Protein AF-A0A520EAC5-F1 (afdb_monomer)

Radius of gyration: 38.71 Å; Cα contacts (8 Å, |Δi|>4): 61; chains: 1; bounding box: 47×46×98 Å

Foldseek 3Di:
DDDDDDDDDDDDDDDDDDDDPDDPPPDPDPPPDPPPPPPPPDDDPPDKDKDWDADPVNQWIWIDTSVDPDIWIARPVVRDTD

Solvent-accessible surface area (backbone atoms only — not comparable to full-atom values): 5953 Å² total; per-residue (Å²): 139,88,81,87,86,83,92,84,79,80,91,83,84,88,85,78,93,78,84,74,84,79,78,83,74,81,71,76,75,84,74,79,70,80,85,71,78,68,81,74,87,69,89,65,88,84,66,79,59,66,49,77,49,69,44,97,82,62,44,36,38,42,38,40,43,66,92,48,98,60,72,48,39,32,35,55,81,79,73,40,81,110

Sequence (82 aa):
MKLRPLALSLCLAISTLTSIPSAVSAQPAPVAAPASATQRWTFDGAIHNNSLALSPDEGTAVVSYSERPDVVVYDLKTGKVR

Structure (mmCIF, N/CA/C/O backbone):
data_AF-A0A520EAC5-F1
#
_entry.id   AF-A0A520EAC5-F1
#
loop_
_atom_site.group_PDB
_atom_site.id
_atom_site.type_symbol
_atom_site.label_atom_id
_atom_site.label_alt_id
_atom_site.label_comp_id
_atom_site.label_asym_id
_atom_site.label_entity_id
_atom_site.label_seq_id
_atom_site.pdbx_PDB_ins_code
_atom_site.Cartn_x
_atom_site.Cartn_y
_atom_site.Cartn_z
_atom_site.occupancy
_atom_site.B_iso_or_equiv
_atom_site.auth_seq_id
_atom_site.auth_comp_id
_atom_site.auth_asym_id
_atom_site.auth_atom_id
_atom_site.pdbx_PDB_model_num
ATOM 1 N N . MET A 1 1 ? 19.677 -11.179 -79.570 1.00 36.88 1 MET A N 1
ATOM 2 C CA . MET A 1 1 ? 21.024 -11.286 -78.964 1.00 36.88 1 MET A CA 1
ATOM 3 C C . MET A 1 1 ? 21.911 -10.190 -79.533 1.00 36.88 1 MET A C 1
ATOM 5 O O . MET A 1 1 ? 21.809 -9.931 -80.723 1.00 36.88 1 MET A O 1
ATOM 9 N N . LYS A 1 2 ? 22.804 -9.669 -78.682 1.00 39.12 2 LYS A N 1
ATOM 10 C CA . LYS A 1 2 ? 23.975 -8.809 -78.952 1.00 39.12 2 LYS A CA 1
ATOM 11 C C . L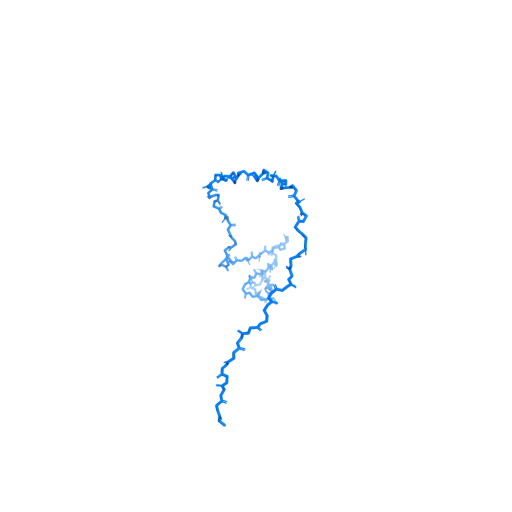YS A 1 2 ? 23.762 -7.289 -78.837 1.00 39.12 2 LYS A C 1
ATOM 13 O O . LYS A 1 2 ? 23.163 -6.636 -79.680 1.00 39.12 2 LYS A O 1
ATOM 18 N N . LEU A 1 3 ? 24.287 -6.790 -77.713 1.00 42.19 3 LEU A N 1
ATOM 19 C CA . LEU A 1 3 ? 24.452 -5.405 -77.283 1.00 42.19 3 LEU A CA 1
ATOM 20 C C . LEU A 1 3 ? 25.723 -4.775 -77.888 1.00 42.19 3 LEU A C 1
ATOM 22 O O . LEU A 1 3 ? 26.759 -5.425 -77.806 1.00 42.19 3 LEU A O 1
ATOM 26 N N . ARG A 1 4 ? 25.594 -3.490 -78.296 1.00 47.84 4 ARG A N 1
ATOM 27 C CA . ARG A 1 4 ? 26.497 -2.304 -78.133 1.00 47.84 4 ARG A CA 1
ATOM 28 C C . ARG A 1 4 ? 27.971 -2.430 -78.618 1.00 47.84 4 ARG A C 1
ATOM 30 O O . ARG A 1 4 ? 28.387 -3.539 -78.913 1.00 47.84 4 ARG A O 1
ATOM 37 N N . PRO A 1 5 ? 28.819 -1.368 -78.656 1.00 49.56 5 PRO A N 1
ATOM 38 C CA . PRO A 1 5 ? 28.635 0.077 -78.396 1.00 49.56 5 PRO A CA 1
ATOM 39 C C . PRO A 1 5 ? 29.265 1.005 -79.475 1.00 49.56 5 PRO A C 1
ATOM 41 O O . PRO A 1 5 ? 30.175 0.607 -80.189 1.00 49.56 5 PRO A O 1
ATOM 44 N N . LEU A 1 6 ? 28.905 2.293 -79.507 1.00 44.09 6 LEU A N 1
ATOM 45 C CA . LEU A 1 6 ? 29.918 3.345 -79.686 1.00 44.09 6 LEU A CA 1
ATOM 46 C C . LEU A 1 6 ? 29.404 4.654 -79.083 1.00 44.09 6 LEU A C 1
ATOM 48 O O . LEU A 1 6 ? 28.460 5.270 -79.569 1.00 44.09 6 LEU A O 1
ATOM 52 N N . ALA A 1 7 ? 30.004 5.011 -77.954 1.00 51.53 7 ALA A N 1
ATOM 53 C CA . ALA A 1 7 ? 29.782 6.253 -77.246 1.00 51.53 7 ALA A CA 1
ATOM 54 C C . ALA A 1 7 ? 30.608 7.352 -77.918 1.00 51.53 7 ALA A C 1
ATOM 56 O O . ALA A 1 7 ? 31.833 7.275 -77.902 1.00 51.53 7 ALA A O 1
ATOM 57 N N . LEU A 1 8 ? 29.955 8.362 -78.493 1.00 47.31 8 LEU A N 1
ATOM 58 C CA . LEU A 1 8 ? 30.606 9.627 -78.826 1.00 47.31 8 LEU A CA 1
ATOM 59 C C . LEU A 1 8 ? 29.553 10.726 -79.032 1.00 47.31 8 LEU A C 1
ATOM 61 O O . LEU A 1 8 ? 29.058 10.940 -80.129 1.00 47.31 8 LEU A O 1
ATOM 65 N N . SER A 1 9 ? 29.172 11.403 -77.953 1.00 50.97 9 SER A N 1
ATOM 66 C CA . SER A 1 9 ? 28.520 12.718 -78.013 1.00 50.97 9 SER A CA 1
ATOM 67 C C . SER A 1 9 ? 28.745 13.381 -76.657 1.00 50.97 9 SER A C 1
ATOM 69 O O . SER A 1 9 ? 28.010 13.150 -75.706 1.00 50.97 9 SER A O 1
ATOM 71 N N . LEU A 1 10 ? 29.957 13.888 -76.443 1.00 46.16 10 LEU A N 1
ATOM 72 C CA . LEU A 1 10 ? 30.262 15.316 -76.549 1.00 46.16 10 LEU A CA 1
ATOM 73 C C . LEU A 1 10 ? 29.552 16.102 -75.438 1.00 46.16 10 LEU A C 1
ATOM 75 O O . LEU A 1 10 ? 28.466 16.649 -75.610 1.00 46.16 10 LEU A O 1
ATOM 79 N N . CYS A 1 11 ? 30.213 16.102 -74.279 1.00 39.97 11 CYS A N 1
ATOM 80 C CA . CYS A 1 11 ? 29.931 16.951 -73.135 1.00 39.97 11 CYS A CA 1
ATOM 81 C C . CYS A 1 11 ? 29.949 18.423 -73.562 1.00 39.97 11 CYS A C 1
ATOM 83 O O . CYS A 1 11 ? 31.017 19.000 -73.755 1.00 39.97 11 CYS A O 1
ATOM 85 N N . LEU A 1 12 ? 28.770 19.030 -73.678 1.00 45.97 12 LEU A N 1
ATOM 86 C CA . LEU A 1 12 ? 28.612 20.468 -73.856 1.00 45.97 12 LEU A CA 1
ATOM 87 C C . LEU A 1 12 ? 27.791 21.026 -72.689 1.00 45.97 12 LEU A C 1
ATOM 89 O O . LEU A 1 12 ? 26.579 21.186 -72.773 1.00 45.97 12 LEU A O 1
ATOM 93 N N . ALA A 1 13 ? 28.474 21.287 -71.578 1.00 44.66 13 ALA A N 1
ATOM 94 C CA . ALA A 1 13 ? 27.961 22.097 -70.477 1.00 44.66 13 ALA A CA 1
ATOM 95 C C . ALA A 1 13 ? 29.142 22.802 -69.790 1.00 44.66 13 ALA A C 1
ATOM 97 O O . ALA A 1 13 ? 29.533 22.475 -68.674 1.00 44.66 13 ALA A O 1
ATOM 98 N N . ILE A 1 14 ? 29.762 23.741 -70.509 1.00 55.03 14 ILE A N 1
ATOM 99 C CA . ILE A 1 14 ? 30.713 24.712 -69.953 1.00 55.03 14 ILE A CA 1
ATOM 100 C C . ILE A 1 14 ? 30.000 26.059 -69.972 1.00 55.03 14 ILE A C 1
ATOM 102 O O . ILE A 1 14 ? 29.850 26.633 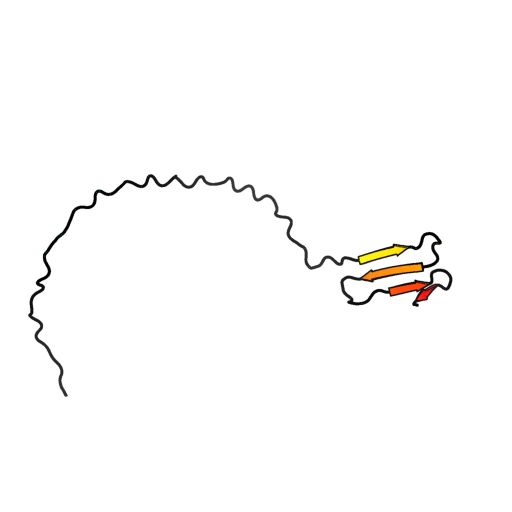-71.046 1.00 55.03 14 ILE A O 1
ATOM 106 N N . SER A 1 15 ? 29.520 26.510 -68.811 1.00 46.44 15 SER A N 1
ATOM 107 C CA . SER A 1 15 ? 29.037 27.867 -68.470 1.00 46.44 15 SER A CA 1
ATOM 108 C C . SER A 1 15 ? 28.349 27.734 -67.103 1.00 46.44 15 SER A C 1
ATOM 110 O O . SER A 1 15 ? 27.442 26.927 -66.984 1.00 46.44 15 SER A O 1
ATOM 112 N N . THR A 1 16 ? 28.694 28.379 -65.994 1.00 49.06 16 THR A N 1
ATOM 113 C CA . THR A 1 16 ? 29.510 29.554 -65.680 1.00 49.06 16 THR A CA 1
ATOM 114 C C . THR A 1 16 ? 29.926 29.408 -64.214 1.00 49.06 16 THR A C 1
ATOM 116 O O . THR A 1 16 ? 29.069 29.302 -63.337 1.00 49.06 16 THR A O 1
ATOM 119 N N . LEU A 1 17 ? 31.230 29.394 -63.938 1.00 46.34 17 LEU A N 1
ATOM 120 C CA . LEU A 1 17 ? 31.780 29.332 -62.586 1.00 46.34 17 LEU A CA 1
ATOM 121 C C . LEU A 1 17 ? 31.812 30.755 -62.000 1.00 46.34 17 LEU A C 1
ATOM 123 O O . LEU A 1 17 ? 32.782 31.486 -62.181 1.00 46.34 17 LEU A O 1
ATOM 127 N N . THR A 1 18 ? 30.735 31.184 -61.341 1.00 50.97 18 THR A N 1
ATOM 128 C CA . THR A 1 18 ? 30.749 32.412 -60.534 1.00 50.97 18 THR A CA 1
ATOM 129 C C . THR A 1 18 ? 31.454 32.123 -59.213 1.00 50.97 18 THR A C 1
ATOM 131 O O . THR A 1 18 ? 30.963 31.351 -58.393 1.00 50.97 18 THR A O 1
ATOM 134 N N . SER A 1 19 ? 32.625 32.731 -59.043 1.00 47.06 19 SER A N 1
ATOM 135 C CA . SER A 1 19 ? 33.431 32.725 -57.821 1.00 47.06 19 SER A CA 1
ATOM 136 C C . SER A 1 19 ? 32.614 33.204 -56.614 1.00 47.06 19 SER A C 1
ATOM 138 O O . SER A 1 19 ? 32.164 34.349 -56.585 1.00 47.06 19 SER A O 1
ATOM 140 N N . ILE A 1 20 ? 32.426 32.331 -55.622 1.00 63.56 20 ILE A N 1
ATOM 141 C CA . ILE A 1 20 ? 31.923 32.692 -54.293 1.00 63.56 20 ILE A CA 1
ATOM 142 C C . ILE A 1 20 ? 33.159 32.877 -53.401 1.00 63.56 20 ILE A C 1
ATOM 144 O O . ILE A 1 20 ? 33.957 31.942 -53.301 1.00 63.56 20 ILE A O 1
ATOM 148 N N . PRO A 1 21 ? 33.361 34.035 -52.748 1.00 55.16 21 PRO A N 1
ATOM 149 C CA . PRO A 1 21 ? 34.428 34.167 -51.769 1.00 55.16 21 PRO A CA 1
ATOM 150 C C . PRO A 1 21 ? 34.110 33.287 -50.555 1.00 55.16 21 PRO A C 1
ATOM 152 O O . PRO A 1 21 ? 33.099 33.475 -49.879 1.00 55.16 21 PRO A O 1
ATOM 155 N N . SER A 1 22 ? 34.981 32.315 -50.287 1.00 52.06 22 SER A N 1
ATOM 156 C CA . SER A 1 22 ? 34.939 31.490 -49.082 1.00 52.06 22 SER A CA 1
ATOM 157 C C . SER A 1 22 ? 35.077 32.377 -47.846 1.00 52.06 22 SER A C 1
ATOM 159 O O . 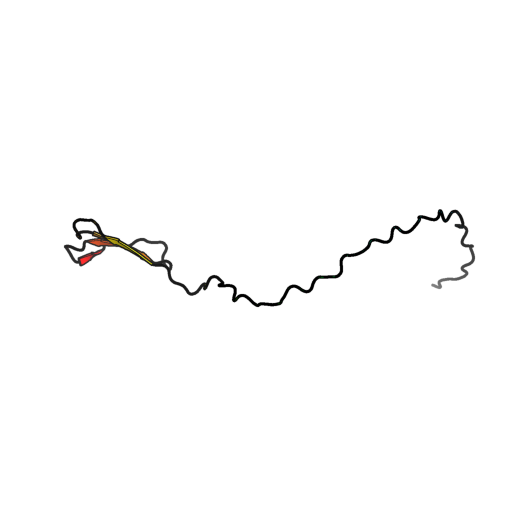SER A 1 22 ? 36.166 32.861 -47.536 1.00 52.06 22 SER A O 1
ATOM 161 N N . ALA A 1 23 ? 33.982 32.580 -47.117 1.00 61.66 23 ALA A N 1
ATOM 162 C CA . ALA A 1 23 ? 34.064 33.051 -45.746 1.00 61.66 23 ALA A CA 1
ATOM 163 C C . ALA A 1 23 ? 34.767 31.958 -44.928 1.00 61.66 23 ALA A C 1
ATOM 165 O O . ALA A 1 23 ? 34.237 30.858 -44.766 1.00 61.66 23 ALA A O 1
ATOM 166 N N . VAL A 1 24 ? 35.978 32.241 -44.444 1.00 58.81 24 VAL A N 1
ATOM 167 C CA . VAL A 1 24 ? 36.634 31.420 -43.424 1.00 58.81 24 VAL A CA 1
ATOM 168 C C . VAL A 1 24 ? 35.736 31.447 -42.191 1.00 58.81 24 VAL A C 1
ATOM 170 O O . VAL A 1 24 ? 35.695 32.420 -41.441 1.00 58.81 24 VAL A O 1
ATOM 173 N N . SER A 1 25 ? 34.975 30.373 -42.009 1.00 58.78 25 SER A N 1
ATOM 174 C CA . SER A 1 25 ? 34.381 30.040 -40.726 1.00 58.78 25 SER A CA 1
ATOM 175 C C . SER A 1 25 ? 35.537 29.704 -39.788 1.00 58.78 25 SER A C 1
ATOM 177 O O . SER A 1 25 ? 36.170 28.655 -39.914 1.00 58.78 25 SER A O 1
ATOM 179 N N . ALA A 1 26 ? 35.867 30.624 -38.884 1.00 61.28 26 ALA A N 1
ATOM 180 C CA . ALA A 1 26 ? 36.706 30.309 -37.740 1.00 61.28 26 ALA A CA 1
ATOM 181 C C . ALA A 1 26 ? 35.909 29.355 -36.844 1.00 61.28 26 ALA A C 1
ATOM 183 O O . ALA A 1 26 ? 35.105 29.782 -36.016 1.00 61.28 26 ALA A O 1
ATOM 184 N N . GLN A 1 27 ? 36.078 28.053 -37.063 1.00 61.69 27 GLN A N 1
ATOM 185 C CA . GLN A 1 27 ? 35.480 27.042 -36.208 1.00 61.69 27 GLN A CA 1
ATOM 186 C C . GLN A 1 27 ? 36.147 27.152 -34.829 1.00 61.69 27 GLN A C 1
ATOM 188 O O . GLN A 1 27 ? 37.376 27.051 -34.754 1.00 61.69 27 GLN A O 1
ATOM 193 N N . PRO A 1 28 ? 35.395 27.395 -33.739 1.00 61.22 28 PRO A N 1
ATOM 194 C CA . PRO A 1 28 ? 35.985 27.403 -32.412 1.00 61.22 28 PRO A CA 1
ATOM 195 C C . PRO A 1 28 ? 36.624 26.034 -32.175 1.00 61.22 28 PRO A C 1
ATOM 197 O O . PRO A 1 28 ? 35.987 25.003 -32.405 1.00 61.22 28 PRO A O 1
ATOM 200 N N . ALA A 1 29 ? 37.889 26.020 -31.752 1.00 66.75 29 ALA A N 1
ATOM 201 C CA . ALA A 1 29 ? 38.557 24.785 -31.368 1.00 66.75 29 ALA A CA 1
ATOM 202 C C . ALA A 1 29 ? 37.695 24.057 -30.319 1.00 66.75 29 ALA A C 1
ATOM 204 O O . ALA A 1 29 ? 37.174 24.721 -29.416 1.00 66.75 29 ALA A O 1
ATOM 205 N N . PRO A 1 30 ? 37.516 22.725 -30.411 1.00 65.69 30 PRO A N 1
ATOM 206 C CA . PRO A 1 30 ? 36.789 21.992 -29.391 1.00 65.69 30 PRO A CA 1
ATOM 207 C C . PRO A 1 30 ? 37.559 22.139 -28.081 1.00 65.69 30 PRO A C 1
ATOM 209 O O . PRO A 1 30 ? 38.644 21.586 -27.909 1.00 65.69 30 PRO A O 1
ATOM 212 N N . VAL A 1 31 ? 37.011 22.936 -27.168 1.00 64.75 31 VAL A N 1
ATOM 213 C CA . VAL A 1 31 ? 37.523 23.036 -25.808 1.00 64.75 31 VAL A CA 1
ATOM 214 C C . VAL A 1 31 ? 37.265 21.670 -25.189 1.00 64.75 31 VAL A C 1
ATOM 216 O O . VAL A 1 31 ? 36.115 21.306 -24.946 1.00 64.75 31 VAL A O 1
ATOM 219 N N . ALA A 1 32 ? 38.318 20.869 -25.024 1.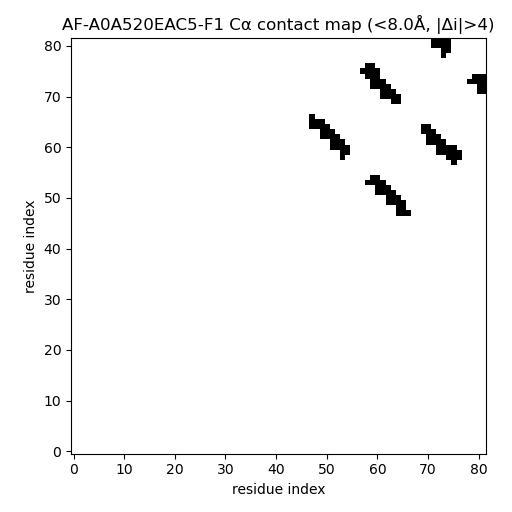00 67.31 32 ALA A N 1
ATOM 220 C CA . ALA A 1 32 ? 38.218 19.598 -24.328 1.00 67.31 32 ALA A CA 1
ATOM 221 C C . ALA A 1 32 ? 37.733 19.894 -22.905 1.00 67.31 32 ALA A C 1
ATOM 223 O O . ALA A 1 32 ? 38.471 20.448 -22.089 1.00 67.31 32 ALA A O 1
ATOM 224 N N . ALA A 1 33 ? 36.464 19.590 -22.632 1.00 68.31 33 ALA A N 1
ATOM 225 C CA . ALA A 1 33 ? 35.925 19.679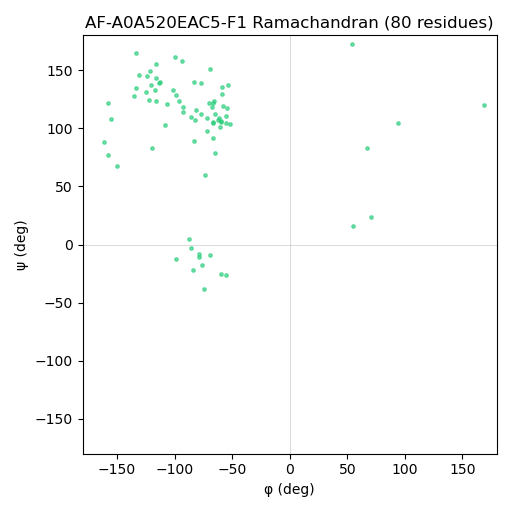 -21.288 1.00 68.31 33 ALA A CA 1
ATOM 226 C C . ALA A 1 33 ? 36.761 18.756 -20.387 1.00 68.31 33 ALA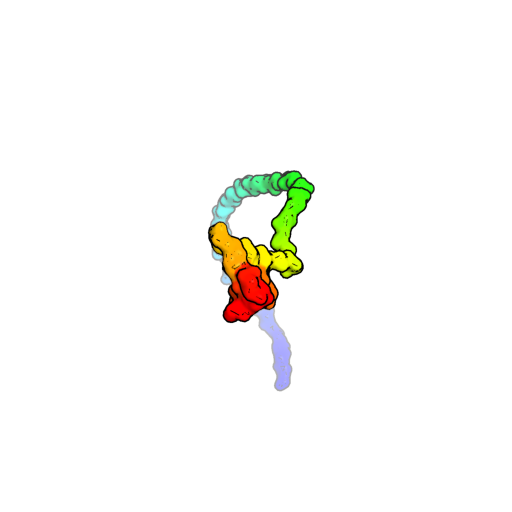 A C 1
ATOM 228 O O . ALA A 1 33 ? 37.056 17.628 -20.801 1.00 68.31 33 ALA A O 1
ATOM 229 N N . PRO A 1 34 ? 37.163 19.191 -19.179 1.00 60.69 34 PRO A N 1
ATOM 230 C CA . PRO A 1 34 ? 37.831 18.294 -18.256 1.00 60.69 34 PRO A CA 1
ATOM 231 C C . PRO A 1 34 ? 36.884 17.123 -17.995 1.00 60.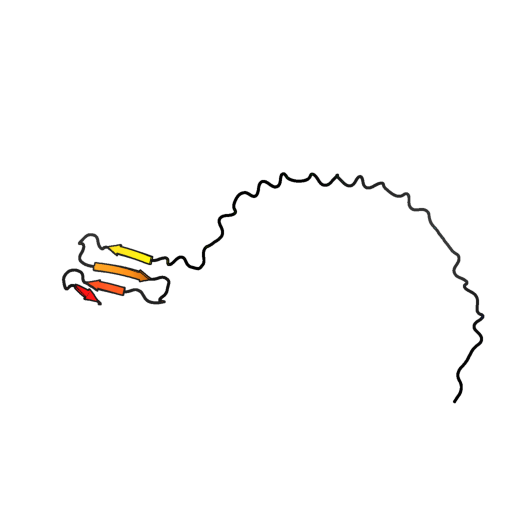69 34 PRO A C 1
ATOM 233 O O . PRO A 1 34 ? 35.763 17.312 -17.520 1.00 60.69 34 PRO A O 1
ATOM 236 N N . ALA A 1 35 ? 37.328 15.914 -18.334 1.00 63.50 35 ALA A N 1
ATOM 237 C CA . ALA A 1 35 ? 36.628 14.676 -18.026 1.00 63.50 35 ALA A CA 1
ATOM 238 C C . ALA A 1 35 ? 36.764 14.374 -16.527 1.00 63.50 35 ALA A C 1
ATOM 240 O O . ALA A 1 35 ? 37.302 13.350 -16.119 1.00 63.50 35 ALA A O 1
ATOM 241 N N . SER A 1 36 ? 36.277 15.283 -15.686 1.00 61.66 36 SER A N 1
ATOM 242 C CA . SER A 1 36 ? 35.886 14.922 -14.338 1.00 61.66 36 SER A CA 1
ATOM 243 C C . SER A 1 36 ? 34.606 14.123 -14.497 1.00 61.66 36 SER A C 1
ATOM 245 O O . SER A 1 36 ? 33.528 14.684 -14.690 1.00 61.66 36 SER A O 1
ATOM 247 N N . ALA A 1 37 ? 34.737 12.799 -14.490 1.00 66.94 37 ALA A N 1
ATOM 248 C CA . ALA A 1 37 ? 33.608 11.901 -14.340 1.00 66.94 37 ALA A CA 1
ATOM 249 C C . ALA A 1 37 ? 33.023 12.122 -12.940 1.00 66.94 37 ALA A C 1
ATOM 251 O O . ALA A 1 37 ? 33.295 11.374 -12.005 1.00 66.94 37 ALA A O 1
ATOM 252 N N . THR A 1 38 ? 32.246 13.194 -12.776 1.00 68.06 38 THR A N 1
ATOM 253 C CA . THR A 1 38 ? 31.342 13.349 -11.645 1.00 68.06 38 THR A CA 1
ATOM 254 C C . THR A 1 38 ? 30.467 12.110 -11.671 1.00 68.06 38 THR A C 1
ATOM 256 O O . THR A 1 38 ? 29.710 11.922 -12.626 1.00 68.06 38 THR A O 1
ATOM 259 N N . GLN A 1 39 ? 30.642 11.227 -10.687 1.00 73.75 39 GLN A N 1
ATOM 260 C CA . GLN A 1 39 ? 29.864 10.004 -10.555 1.00 73.75 39 GLN A CA 1
ATOM 261 C C . GLN A 1 39 ? 28.387 10.390 -10.620 1.00 73.75 39 GLN A C 1
ATOM 263 O O . GLN A 1 39 ? 27.836 10.986 -9.695 1.00 73.75 39 GLN A O 1
ATOM 268 N N . ARG A 1 40 ? 27.760 10.128 -11.767 1.00 75.69 40 ARG A N 1
ATOM 269 C CA . ARG A 1 40 ? 26.356 10.444 -11.973 1.00 75.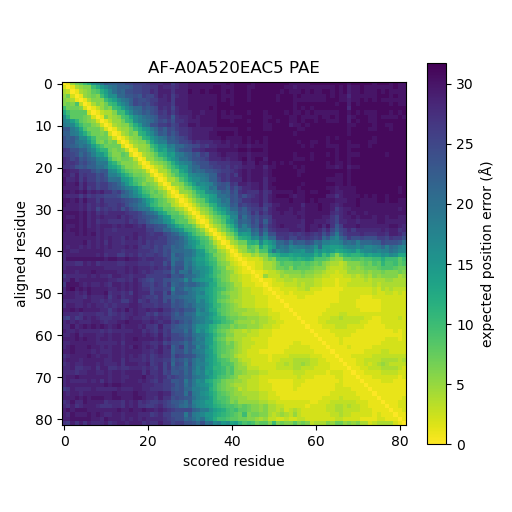69 40 ARG A CA 1
ATOM 270 C C . ARG A 1 40 ? 25.585 9.438 -11.137 1.00 75.69 40 ARG A C 1
ATOM 272 O O . ARG A 1 40 ? 25.578 8.257 -11.471 1.00 75.69 40 ARG A O 1
ATOM 279 N N . TRP A 1 41 ? 24.984 9.895 -10.042 1.00 79.56 41 TRP A N 1
ATOM 280 C CA . TRP A 1 41 ? 24.042 9.072 -9.297 1.00 79.56 41 TRP A CA 1
ATOM 281 C C . TRP A 1 41 ? 22.879 8.757 -10.236 1.00 79.56 41 TRP A C 1
ATOM 283 O O . TRP A 1 41 ? 22.145 9.652 -10.658 1.00 79.56 41 TRP A O 1
ATOM 293 N N . THR A 1 42 ? 22.803 7.505 -10.670 1.00 83.12 42 THR A N 1
ATOM 294 C CA . THR A 1 42 ? 21.712 7.017 -11.511 1.00 83.12 42 THR A CA 1
ATOM 295 C C . THR A 1 42 ? 20.641 6.414 -10.615 1.00 83.12 42 THR A C 1
ATOM 297 O O . THR A 1 42 ? 20.900 6.086 -9.457 1.00 83.12 42 THR A O 1
ATOM 300 N N . PHE A 1 43 ? 19.415 6.330 -11.124 1.00 85.00 43 PHE A N 1
ATOM 301 C CA . PHE A 1 43 ? 18.350 5.635 -10.416 1.00 85.00 43 PHE A CA 1
ATOM 302 C C . PHE A 1 43 ? 18.690 4.143 -10.333 1.00 85.00 43 PHE A C 1
ATOM 304 O O . PHE A 1 43 ? 18.901 3.506 -11.365 1.00 85.00 43 PHE A O 1
ATOM 311 N N . ASP A 1 44 ? 18.738 3.607 -9.116 1.00 88.12 44 ASP A N 1
ATOM 312 C CA . ASP A 1 44 ? 18.853 2.171 -8.887 1.00 88.12 44 ASP A CA 1
ATOM 313 C C . ASP A 1 44 ? 17.451 1.549 -8.906 1.00 88.12 44 ASP A C 1
ATOM 315 O O . ASP A 1 44 ? 16.636 1.769 -8.009 1.00 88.12 44 ASP A O 1
ATOM 319 N N . GLY A 1 45 ? 17.172 0.782 -9.961 1.00 87.75 45 GLY A N 1
ATOM 320 C CA . GLY A 1 45 ? 15.892 0.105 -10.156 1.00 87.75 45 GLY A CA 1
ATOM 321 C C . GLY A 1 45 ? 15.624 -1.043 -9.182 1.00 87.75 45 GLY A C 1
ATOM 322 O O . GLY A 1 45 ? 14.503 -1.539 -9.158 1.00 87.75 45 GLY A O 1
ATOM 323 N N . ALA A 1 46 ? 16.616 -1.457 -8.387 1.00 91.38 46 ALA A N 1
ATOM 324 C CA . ALA A 1 46 ? 16.441 -2.438 -7.320 1.00 91.38 46 ALA A CA 1
ATOM 325 C C . ALA A 1 46 ? 15.981 -1.807 -5.991 1.00 91.38 46 ALA A C 1
ATOM 327 O O . ALA A 1 46 ? 15.749 -2.524 -5.019 1.00 91.38 46 ALA A O 1
ATOM 328 N N . ILE A 1 47 ? 15.844 -0.477 -5.912 1.00 90.94 47 ILE A N 1
ATOM 329 C CA . ILE A 1 47 ? 15.340 0.181 -4.704 1.00 90.94 47 ILE A CA 1
ATOM 330 C C . ILE A 1 47 ? 13.849 -0.117 -4.530 1.00 90.94 47 ILE A C 1
ATOM 332 O O . ILE A 1 47 ? 13.016 0.272 -5.349 1.00 90.94 47 ILE A O 1
ATOM 336 N N . HIS A 1 48 ? 13.506 -0.707 -3.388 1.00 93.88 48 HIS A N 1
ATOM 337 C CA . HIS A 1 48 ? 12.127 -0.863 -2.941 1.00 93.88 48 HIS A CA 1
ATOM 338 C C . HIS A 1 48 ? 11.732 0.320 -2.055 1.00 93.88 48 HIS A C 1
ATOM 340 O O . HIS A 1 48 ? 12.264 0.503 -0.959 1.00 93.88 48 HIS A O 1
ATOM 346 N N . ASN A 1 49 ? 10.792 1.134 -2.530 1.00 92.88 49 ASN A N 1
ATOM 347 C CA . ASN A 1 49 ? 10.244 2.248 -1.764 1.00 92.88 49 ASN A CA 1
ATOM 348 C C . ASN A 1 49 ? 8.986 1.795 -1.015 1.00 92.88 49 ASN A C 1
ATOM 350 O O . ASN A 1 49 ? 7.997 1.401 -1.632 1.00 92.88 49 ASN A O 1
ATOM 354 N N . ASN A 1 50 ? 9.021 1.855 0.309 1.00 95.81 50 ASN A N 1
ATOM 355 C CA . ASN A 1 50 ? 7.895 1.493 1.160 1.00 95.81 50 ASN A CA 1
ATOM 356 C C . ASN A 1 50 ? 7.519 2.700 2.018 1.00 95.81 50 ASN A C 1
ATOM 358 O O . ASN A 1 50 ? 8.378 3.504 2.381 1.00 95.81 50 ASN A O 1
ATOM 362 N N . SER A 1 51 ? 6.242 2.818 2.366 1.00 97.50 51 SER A N 1
ATOM 363 C CA . SER A 1 51 ? 5.760 3.892 3.233 1.00 97.50 51 SER A CA 1
ATOM 364 C C . SER A 1 51 ? 4.902 3.336 4.358 1.00 97.50 51 SER A C 1
ATOM 366 O O . SER A 1 51 ? 4.187 2.349 4.178 1.00 97.50 51 SER A O 1
ATOM 368 N N . LEU A 1 52 ? 4.982 3.979 5.521 1.00 97.94 52 LEU A N 1
ATOM 369 C CA . LEU A 1 52 ? 4.180 3.674 6.695 1.00 97.94 52 LEU A CA 1
ATOM 370 C C . LEU A 1 52 ? 3.672 4.984 7.292 1.00 97.94 52 LEU A C 1
ATOM 372 O O . LEU A 1 52 ? 4.450 5.897 7.566 1.00 97.94 52 LEU A O 1
ATOM 376 N N . ALA A 1 53 ? 2.365 5.050 7.510 1.00 98.50 53 ALA A N 1
ATOM 377 C CA . ALA A 1 53 ? 1.709 6.127 8.232 1.00 98.50 53 ALA A CA 1
ATOM 378 C C . ALA A 1 53 ? 0.978 5.557 9.450 1.00 98.50 53 ALA A C 1
ATOM 380 O O . ALA A 1 53 ? 0.319 4.520 9.355 1.00 98.50 53 ALA A O 1
ATOM 381 N N . LEU A 1 54 ? 1.085 6.252 10.581 1.00 98.50 54 LEU A N 1
ATOM 382 C CA . LEU A 1 54 ? 0.405 5.914 11.831 1.00 98.50 54 LEU A CA 1
ATOM 383 C C . LEU A 1 54 ? -0.639 6.978 12.151 1.00 98.50 54 LEU A C 1
ATOM 385 O O . LEU A 1 54 ? -0.394 8.172 11.957 1.00 98.50 54 LEU A O 1
ATOM 389 N N . SER A 1 55 ? -1.798 6.551 12.646 1.00 98.06 55 SER A N 1
ATOM 390 C CA . SER A 1 55 ? -2.774 7.478 13.211 1.00 98.06 55 SER A CA 1
ATOM 391 C C . SER A 1 55 ? -2.250 8.079 14.527 1.00 98.06 55 SER A C 1
ATOM 393 O O . SER A 1 55 ? -1.491 7.419 15.236 1.00 98.06 55 SER A O 1
ATOM 395 N N . PRO A 1 56 ? -2.657 9.308 14.904 1.00 98.50 56 PRO A N 1
ATOM 396 C CA . PRO A 1 56 ? -2.207 9.938 16.151 1.00 98.50 56 PRO A CA 1
ATOM 397 C C . PRO A 1 56 ? -2.563 9.163 17.426 1.00 98.50 56 PRO A C 1
ATOM 399 O O . PRO A 1 56 ? -1.903 9.325 18.444 1.00 98.50 56 PRO A O 1
ATOM 402 N N . ASP A 1 57 ? -3.618 8.346 17.378 1.00 98.19 57 ASP A N 1
ATOM 403 C CA . ASP A 1 57 ? -4.038 7.475 18.479 1.00 98.19 57 ASP A CA 1
ATOM 404 C C . ASP A 1 57 ? -3.347 6.100 18.459 1.00 98.19 57 ASP A C 1
ATOM 406 O O . ASP A 1 57 ? -3.731 5.222 19.229 1.00 98.19 57 ASP A O 1
ATOM 410 N N . GLU A 1 58 ? -2.398 5.890 17.538 1.00 97.81 58 GLU A N 1
ATOM 411 C CA . GLU A 1 58 ? -1.648 4.644 17.319 1.00 97.81 58 GLU A CA 1
ATOM 412 C C . GLU A 1 58 ? -2.536 3.408 17.079 1.00 97.81 58 GLU A C 1
ATOM 414 O O . GLU A 1 58 ? -2.088 2.267 17.153 1.00 97.81 58 GLU A O 1
ATOM 419 N N . GLY A 1 59 ? -3.819 3.612 16.764 1.00 98.19 59 GLY A N 1
ATOM 420 C CA . GLY A 1 59 ? -4.783 2.537 16.560 1.00 98.19 59 GLY A CA 1
ATOM 421 C C . GLY A 1 59 ? -4.766 1.942 15.155 1.00 98.19 59 GLY A C 1
ATOM 422 O O . GLY A 1 59 ? -5.239 0.826 14.958 1.00 98.19 59 GLY A O 1
ATOM 423 N N . THR A 1 60 ? -4.266 2.681 14.164 1.00 98.31 60 THR A N 1
ATOM 424 C CA . THR A 1 60 ? -4.243 2.268 12.757 1.00 98.31 60 THR A CA 1
ATOM 425 C C . THR A 1 60 ? -2.872 2.525 12.144 1.00 98.31 60 THR A C 1
ATOM 427 O O . THR A 1 60 ? -2.322 3.618 12.282 1.00 98.31 60 THR A O 1
ATOM 430 N N . ALA A 1 61 ? -2.362 1.540 11.403 1.00 98.44 61 ALA A N 1
ATOM 431 C CA . ALA A 1 61 ? -1.241 1.728 10.489 1.00 98.44 61 ALA A CA 1
ATOM 432 C C . ALA A 1 61 ? -1.697 1.531 9.046 1.00 98.44 61 ALA A C 1
ATOM 434 O O . ALA A 1 61 ? -2.447 0.605 8.742 1.00 98.44 61 ALA A O 1
ATOM 435 N N . VAL A 1 62 ? -1.202 2.376 8.151 1.00 98.19 62 VAL A N 1
ATOM 436 C CA . VAL A 1 62 ? -1.380 2.234 6.706 1.00 98.19 62 VAL A CA 1
ATOM 437 C C . VAL A 1 62 ? -0.005 2.019 6.096 1.00 98.19 62 VAL A C 1
ATOM 439 O O . VAL A 1 62 ? 0.896 2.829 6.311 1.00 98.19 62 VAL A O 1
ATOM 442 N N . VAL A 1 63 ? 0.165 0.917 5.366 1.00 98.12 63 VAL A N 1
ATOM 443 C CA . VAL A 1 63 ? 1.454 0.499 4.806 1.00 98.12 63 VAL A CA 1
ATOM 444 C C . VAL A 1 63 ? 1.328 0.295 3.302 1.00 98.12 63 VAL A C 1
ATOM 446 O O . VAL A 1 63 ? 0.429 -0.409 2.842 1.00 98.12 63 VAL A O 1
ATOM 449 N N . SER A 1 64 ? 2.254 0.871 2.540 1.00 98.12 64 SER A N 1
ATOM 450 C CA . SER A 1 64 ? 2.411 0.607 1.110 1.00 98.12 64 SER A CA 1
ATOM 451 C C . SER A 1 64 ? 3.763 -0.034 0.817 1.00 98.12 64 SER A C 1
ATOM 453 O O . SER A 1 64 ? 4.782 0.300 1.430 1.00 98.12 64 SER A O 1
ATOM 455 N N . TYR A 1 65 ? 3.758 -0.955 -0.143 1.00 97.00 65 TYR A N 1
ATOM 456 C CA . TYR A 1 65 ? 4.950 -1.636 -0.631 1.00 97.00 65 TYR A CA 1
ATOM 457 C C . TYR A 1 65 ? 5.063 -1.388 -2.130 1.00 97.00 65 TYR A C 1
ATOM 459 O O . TYR A 1 65 ? 4.129 -1.700 -2.858 1.00 97.00 65 TYR A O 1
ATOM 467 N N . SER A 1 66 ? 6.188 -0.850 -2.601 1.00 95.50 66 SER A N 1
ATOM 468 C CA . SER A 1 66 ? 6.386 -0.530 -4.033 1.00 95.50 66 SER A CA 1
ATOM 469 C C . SER A 1 66 ? 6.172 -1.703 -4.991 1.00 95.50 66 SER A C 1
ATOM 471 O O . SER A 1 66 ? 5.831 -1.493 -6.151 1.00 95.50 66 SER A O 1
ATOM 473 N N . GLU A 1 67 ? 6.369 -2.931 -4.523 1.00 95.88 67 GLU A N 1
ATOM 474 C CA . GLU A 1 67 ? 6.216 -4.143 -5.330 1.00 95.88 67 GLU A CA 1
ATOM 475 C C . GLU A 1 67 ? 4.759 -4.575 -5.512 1.00 95.88 67 GLU A C 1
ATOM 477 O O . GLU A 1 67 ? 4.476 -5.482 -6.297 1.00 95.88 67 GLU A O 1
ATOM 482 N N . ARG A 1 68 ? 3.826 -3.965 -4.771 1.00 96.19 68 ARG A N 1
ATOM 483 C CA . ARG A 1 68 ? 2.413 -4.326 -4.806 1.00 96.19 68 ARG A CA 1
ATOM 484 C C . ARG A 1 68 ? 1.548 -3.116 -5.157 1.00 96.19 68 ARG A C 1
ATOM 486 O O . ARG A 1 68 ? 1.852 -1.998 -4.750 1.00 96.19 68 ARG A O 1
ATOM 493 N N . PRO A 1 69 ? 0.449 -3.318 -5.900 1.00 96.12 69 PRO A N 1
ATOM 494 C CA . PRO A 1 69 ? -0.462 -2.231 -6.245 1.00 96.12 69 PRO A CA 1
ATOM 495 C C . PRO A 1 69 ? -1.404 -1.853 -5.091 1.00 96.12 69 PRO A C 1
ATOM 497 O O . PRO A 1 69 ? -2.163 -0.894 -5.217 1.00 96.12 69 PRO A O 1
ATOM 500 N N . ASP A 1 70 ? -1.408 -2.624 -4.002 1.00 96.38 70 ASP A N 1
ATOM 501 C CA . ASP A 1 70 ? -2.326 -2.482 -2.883 1.00 96.38 70 ASP A CA 1
ATOM 502 C C . ASP A 1 70 ? -1.710 -1.739 -1.689 1.00 96.38 70 ASP A C 1
ATOM 504 O O . ASP A 1 70 ? -0.494 -1.613 -1.527 1.00 96.38 70 ASP A O 1
ATOM 508 N N . VAL A 1 71 ? -2.594 -1.246 -0.825 1.00 97.31 71 VAL A N 1
ATOM 509 C CA . VAL A 1 71 ? -2.243 -0.641 0.459 1.00 97.31 71 VAL A CA 1
ATOM 510 C C . VAL A 1 71 ? -2.855 -1.499 1.554 1.00 97.31 71 VAL A C 1
ATOM 512 O O . VAL A 1 71 ? -4.033 -1.844 1.487 1.00 97.31 71 VAL A O 1
ATOM 515 N N . VAL A 1 72 ? -2.064 -1.829 2.573 1.00 97.88 72 VAL A N 1
ATOM 516 C CA . VAL A 1 72 ? -2.521 -2.635 3.707 1.00 97.88 72 VAL A CA 1
ATOM 517 C C . VAL A 1 72 ? -2.865 -1.721 4.865 1.00 97.88 72 VAL A C 1
ATOM 519 O O . VAL A 1 72 ? -2.053 -0.892 5.276 1.00 97.88 72 VAL A O 1
ATOM 522 N N . VAL A 1 73 ? -4.063 -1.898 5.411 1.00 98.31 73 VAL A N 1
ATOM 523 C CA . VAL A 1 73 ? -4.507 -1.196 6.612 1.00 98.31 73 VAL A CA 1
ATOM 524 C C . VAL A 1 73 ? -4.511 -2.182 7.770 1.00 98.31 73 VAL A C 1
ATOM 526 O O . VAL A 1 73 ? -5.212 -3.190 7.734 1.00 98.31 73 VAL A O 1
ATOM 529 N N . TYR A 1 74 ? -3.740 -1.887 8.808 1.00 98.44 74 TYR A N 1
ATOM 530 C CA . TYR A 1 74 ? -3.711 -2.661 10.041 1.00 98.44 74 TYR A CA 1
ATOM 531 C C . TYR A 1 74 ? -4.522 -1.961 11.124 1.00 98.44 74 TYR A C 1
ATOM 533 O O . TYR A 1 74 ? -4.349 -0.767 11.373 1.00 98.44 74 TYR A O 1
ATOM 541 N N . ASP 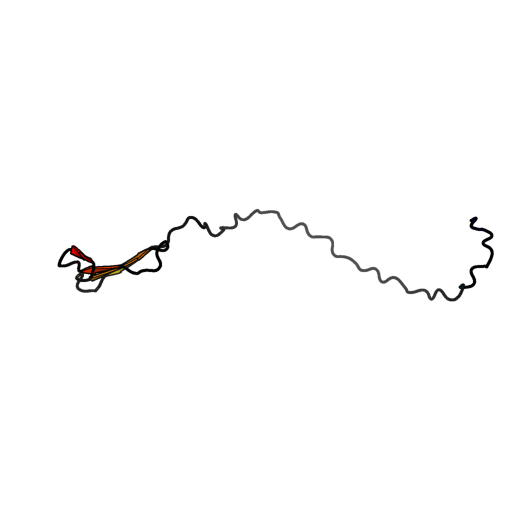A 1 75 ? -5.365 -2.727 11.804 1.00 98.25 75 ASP A N 1
ATOM 542 C CA . ASP A 1 75 ? -5.860 -2.403 13.133 1.00 98.25 75 ASP A CA 1
ATOM 543 C C . ASP A 1 75 ? -4.800 -2.841 14.148 1.00 98.25 75 ASP A C 1
ATOM 545 O O . ASP A 1 75 ? -4.599 -4.033 14.395 1.00 98.25 75 ASP A O 1
ATOM 549 N N . LEU A 1 76 ? -4.104 -1.866 14.727 1.00 97.81 76 LEU A N 1
ATOM 550 C CA . LEU A 1 76 ? -3.031 -2.113 15.686 1.00 97.81 76 LEU A CA 1
ATOM 551 C C . LEU A 1 76 ? -3.557 -2.496 17.073 1.00 97.81 76 LEU A C 1
ATOM 553 O O . LEU A 1 76 ? -2.821 -3.093 17.854 1.00 97.81 76 LEU A O 1
ATOM 557 N N . LYS A 1 77 ? -4.832 -2.220 17.375 1.00 97.00 77 LYS A N 1
ATOM 558 C CA . LYS A 1 77 ? -5.458 -2.620 18.645 1.00 97.00 77 LYS A CA 1
ATOM 559 C C . LYS A 1 77 ? -5.741 -4.116 18.655 1.00 97.00 77 LYS A C 1
ATOM 561 O O . LYS A 1 77 ? -5.583 -4.767 19.684 1.00 97.00 77 LYS A O 1
ATOM 566 N N . THR A 1 78 ? -6.165 -4.660 17.515 1.00 97.50 78 THR A N 1
ATOM 567 C CA . THR A 1 78 ? -6.464 -6.094 17.371 1.00 97.50 78 THR A CA 1
ATOM 568 C C . THR A 1 78 ? -5.329 -6.898 16.736 1.00 97.50 78 THR A C 1
ATOM 570 O O . THR A 1 78 ? -5.362 -8.128 16.787 1.00 97.50 78 THR A O 1
ATOM 573 N N . GLY A 1 79 ? -4.328 -6.229 16.155 1.00 95.88 79 GLY A N 1
ATOM 574 C CA . GLY A 1 79 ? -3.206 -6.854 15.453 1.00 95.88 79 GLY A CA 1
ATOM 575 C C . GLY A 1 79 ? -3.600 -7.500 14.121 1.00 95.88 79 GLY A C 1
ATOM 576 O O . GLY A 1 79 ? -2.942 -8.441 13.679 1.00 95.88 79 GLY A O 1
ATOM 577 N N . LYS A 1 80 ? -4.696 -7.050 13.498 1.00 96.81 80 LYS A N 1
ATOM 578 C CA . LYS A 1 80 ? -5.266 -7.653 12.283 1.00 96.81 80 LYS A CA 1
ATOM 579 C C . LYS A 1 80 ? -5.229 -6.698 11.098 1.00 96.81 80 LYS A C 1
ATOM 581 O O . LYS A 1 80 ? -5.248 -5.483 11.261 1.00 96.81 80 LYS A O 1
ATOM 586 N N . VAL A 1 81 ? -5.224 -7.265 9.895 1.00 96.25 81 VAL A N 1
ATOM 587 C CA . VAL A 1 81 ? -5.477 -6.515 8.656 1.00 96.25 81 VAL A CA 1
ATOM 588 C C . VAL A 1 81 ? -6.981 -6.257 8.529 1.00 96.25 81 VAL A C 1
ATOM 590 O O . VAL A 1 81 ? -7.778 -7.141 8.857 1.00 96.25 81 VAL A O 1
ATOM 593 N N . ARG A 1 82 ? -7.348 -5.046 8.099 1.00 91.44 82 ARG A N 1
ATOM 594 C CA . ARG A 1 82 ? -8.729 -4.598 7.874 1.00 91.44 82 ARG A CA 1
ATOM 595 C C . ARG A 1 82 ? -9.184 -4.807 6.438 1.00 91.44 82 ARG A C 1
ATOM 597 O O . ARG A 1 82 ? -8.343 -4.645 5.529 1.00 91.44 82 ARG A O 1
#

Nearest PDB structures (foldseek):
  6rte-assembly2_B  TM=7.513E-01  e=4.490E-01  Pseudomonas aeruginosa
  6tv2-assembly4_F-3  TM=7.389E-01  e=4.113E+00  Pseudomonas aeruginosa PAO1

pLDDT: mean 75.87, std 21.34, range [36.88, 98.5]

Mean predicted aligned error: 18.5 Å

Secondary structure (DSSP, 8-state):
------------------PPP-----PPP---------------TT---EEEEE-TTS-EEEEEETT-S-EEEEETTTTEE-